Protein AF-A0A7S2N277-F1 (afdb_monomer_lite)

InterPro domains:
  IPR036259 MFS transporter superfamily [G3DSA:1.20.1250.20] (1-141)
  IPR036259 MFS transporter superfamily [SSF103473] (2-135)
  IPR044772 Nitrate transporter [PTHR23515] (1-152)

Sequence (168 aa):
FGWMNLFARGLGGFMSDKFNERMGMRGRLLIHTICLAAEGALVLVFANTPSLAGSIVVLVFFSVFVQAAEGTSYGIVPYVNPPCTGSIAGIVGAGGNTGAVAFGMGFRQLDYKDAFTVMGCSIIGSSVLSILIRIKGHSGLIWGQDDAAVGKGALSVPEPEEEEEEYN

Radius of gyration: 20.13 Å; chains: 1; bounding box: 42×34×81 Å

Foldseek 3Di:
DVVVLVVLLVVLLVCQVVQCVVVNVLSLLVSLLVLLLLLLVLLLVLLVDPDPVSNVVSVVVSSSSVSSNVSSVLVCQCQQDLVPSVVSVVVVVVVVVVVVVVLVVVPVVDDVSVSSNVVSVVSNVVSVVSQVDDRPQAAGNPDDDNPPDDDDDSDPDPDPPPPPPDDD

Organism: NCBI:txid374047

pLDDT: mean 74.83, std 18.29, range [36.69, 94.88]

Structure (mmCIF, N/CA/C/O backbone):
data_AF-A0A7S2N277-F1
#
_entry.id   AF-A0A7S2N277-F1
#
loop_
_atom_site.group_PDB
_atom_site.id
_atom_site.type_symbol
_atom_site.label_atom_id
_atom_site.label_alt_id
_atom_site.label_comp_id
_atom_site.label_asym_id
_atom_site.label_entity_id
_atom_site.label_seq_id
_atom_site.pdbx_PDB_ins_code
_atom_site.Cartn_x
_atom_site.Cartn_y
_atom_site.Cartn_z
_atom_site.occupancy
_atom_site.B_iso_or_equiv
_atom_site.auth_seq_id
_atom_site.auth_comp_id
_atom_site.auth_asym_id
_atom_site.auth_atom_id
_atom_site.pdbx_PDB_model_num
ATOM 1 N N . PHE A 1 1 ? 17.638 10.097 1.400 1.00 49.78 1 PHE A N 1
ATOM 2 C CA . PHE A 1 1 ? 16.551 9.099 1.506 1.00 49.78 1 PHE A CA 1
ATOM 3 C C . PHE A 1 1 ? 15.723 9.220 2.788 1.00 49.78 1 PHE A C 1
ATOM 5 O O . PHE A 1 1 ? 14.510 9.261 2.666 1.00 49.78 1 PHE A O 1
ATOM 12 N N . GLY A 1 2 ? 16.311 9.366 3.987 1.00 50.44 2 GLY A N 1
ATOM 13 C CA . GLY A 1 2 ? 15.539 9.484 5.243 1.00 50.44 2 GLY A CA 1
ATOM 14 C C . GLY A 1 2 ? 14.587 10.691 5.340 1.00 50.44 2 GLY A C 1
ATOM 15 O O . GLY A 1 2 ? 13.450 10.532 5.763 1.00 50.44 2 GLY A O 1
ATOM 16 N N . TRP A 1 3 ? 14.999 11.879 4.883 1.00 52.75 3 TRP A N 1
ATOM 17 C CA . TRP A 1 3 ? 14.147 13.082 4.927 1.00 52.75 3 TRP A CA 1
ATOM 18 C C . TRP A 1 3 ? 12.941 13.010 3.985 1.00 52.75 3 TRP A C 1
ATOM 20 O O . TRP A 1 3 ? 11.823 13.287 4.401 1.00 52.75 3 TRP A O 1
ATOM 30 N N . MET A 1 4 ? 13.144 12.573 2.739 1.00 52.38 4 MET A N 1
ATOM 31 C CA . MET A 1 4 ? 12.053 12.376 1.774 1.00 52.38 4 MET A CA 1
ATOM 32 C C . MET A 1 4 ? 11.041 11.348 2.297 1.00 52.38 4 MET A C 1
ATOM 34 O O . MET A 1 4 ? 9.842 11.544 2.140 1.00 52.38 4 MET A O 1
ATOM 38 N N . ASN A 1 5 ? 11.539 10.326 3.007 1.00 58.97 5 ASN A N 1
ATOM 39 C CA . ASN A 1 5 ? 10.722 9.308 3.654 1.00 58.97 5 ASN A CA 1
ATOM 40 C C . ASN A 1 5 ? 9.869 9.818 4.825 1.00 58.97 5 ASN A C 1
ATOM 42 O O . ASN A 1 5 ? 8.811 9.257 5.104 1.00 58.97 5 ASN A O 1
ATOM 46 N N . LEU A 1 6 ? 10.347 10.844 5.529 1.00 59.56 6 LEU A N 1
ATOM 47 C CA . LEU A 1 6 ? 9.645 11.466 6.648 1.00 59.56 6 LEU A CA 1
ATOM 48 C C . LEU A 1 6 ? 8.581 12.449 6.140 1.00 59.56 6 LEU A C 1
ATOM 50 O O . LEU A 1 6 ? 7.451 12.441 6.618 1.00 59.56 6 LEU A O 1
ATOM 54 N N . PHE A 1 7 ? 8.928 13.255 5.130 1.00 61.28 7 PHE A N 1
ATOM 55 C CA . PHE A 1 7 ? 8.015 14.230 4.536 1.00 61.28 7 PHE A CA 1
ATOM 56 C C . PHE A 1 7 ? 6.905 13.574 3.721 1.00 61.28 7 PHE A C 1
ATOM 58 O O . PHE A 1 7 ? 5.770 14.003 3.856 1.00 61.28 7 PHE A O 1
ATOM 65 N N . ALA A 1 8 ? 7.167 12.540 2.915 1.00 59.50 8 ALA A N 1
ATOM 66 C CA . ALA A 1 8 ? 6.098 11.891 2.152 1.00 59.50 8 ALA A CA 1
ATOM 67 C C . ALA A 1 8 ? 5.189 11.011 3.033 1.00 59.50 8 ALA A C 1
ATOM 69 O O . ALA A 1 8 ? 3.974 11.055 2.844 1.00 59.50 8 ALA A O 1
ATOM 70 N N . ARG A 1 9 ? 5.711 10.332 4.071 1.00 63.25 9 ARG A N 1
ATOM 71 C CA . ARG A 1 9 ? 4.860 9.710 5.112 1.00 63.25 9 ARG A CA 1
ATOM 72 C C . ARG A 1 9 ? 4.023 10.747 5.861 1.00 63.25 9 ARG A C 1
ATOM 74 O O . ARG A 1 9 ? 2.821 10.562 6.024 1.00 63.25 9 ARG A O 1
ATOM 81 N N . GLY A 1 10 ? 4.646 11.850 6.281 1.00 62.03 10 GLY A N 1
ATOM 82 C CA . GLY A 1 10 ? 3.975 12.946 6.982 1.00 62.03 10 GLY A CA 1
ATOM 83 C C . GLY A 1 10 ? 2.930 13.657 6.120 1.00 62.03 10 GLY A C 1
ATOM 84 O O . GLY A 1 10 ? 1.839 13.933 6.600 1.00 62.03 10 GLY A O 1
ATOM 85 N N . LEU A 1 11 ? 3.213 13.895 4.835 1.00 63.84 11 LEU A N 1
ATOM 86 C CA . LEU A 1 11 ? 2.275 14.479 3.873 1.00 63.84 11 LEU A CA 1
ATOM 87 C C . LEU A 1 11 ? 1.132 13.521 3.549 1.00 63.84 11 LEU A C 1
ATOM 89 O O . LEU A 1 11 ? -0.004 13.968 3.471 1.00 63.84 11 LEU A O 1
ATOM 93 N N . GLY A 1 12 ? 1.394 12.222 3.402 1.00 59.41 12 GLY A N 1
ATOM 94 C CA . GLY A 1 12 ? 0.346 11.222 3.205 1.00 59.41 12 GLY A CA 1
ATOM 95 C C . GLY A 1 12 ? -0.584 11.106 4.414 1.00 59.41 12 GLY A C 1
ATOM 96 O O . GLY A 1 12 ? -1.804 11.128 4.256 1.00 59.41 12 GLY A O 1
ATOM 97 N N . GLY A 1 13 ? -0.017 11.086 5.626 1.00 60.97 13 GLY A N 1
ATOM 98 C CA . GLY A 1 13 ? -0.775 11.165 6.877 1.00 60.97 13 GLY A CA 1
ATOM 99 C C . GLY A 1 13 ? -1.577 12.465 6.988 1.00 60.97 13 GLY A C 1
ATOM 100 O O . GLY A 1 13 ? -2.779 12.427 7.220 1.00 60.97 13 GLY A O 1
ATOM 101 N N . PHE A 1 14 ? -0.958 13.610 6.694 1.00 64.56 14 PHE A N 1
ATOM 102 C CA . PHE A 1 14 ? -1.613 14.920 6.707 1.00 64.56 14 PHE A CA 1
ATOM 103 C C . PHE A 1 14 ? -2.733 15.042 5.661 1.00 64.56 14 PHE A C 1
ATOM 105 O O . PHE A 1 14 ? -3.797 15.585 5.948 1.00 64.56 14 PHE A O 1
ATOM 112 N N . MET A 1 15 ? -2.532 14.523 4.445 1.00 61.56 15 MET A N 1
ATOM 113 C CA . MET A 1 15 ? -3.564 14.481 3.404 1.00 61.56 15 MET A CA 1
ATOM 114 C C . MET A 1 15 ? -4.735 13.590 3.824 1.00 61.56 15 MET A C 1
ATOM 116 O O . MET A 1 15 ? -5.889 13.973 3.630 1.00 61.56 15 MET A O 1
ATOM 120 N N . SER A 1 16 ? -4.448 12.444 4.445 1.00 55.66 16 SER A N 1
ATOM 121 C CA . SER A 1 16 ? -5.458 11.559 5.030 1.00 55.66 16 SER A CA 1
ATOM 122 C C . SER A 1 16 ? -6.228 12.239 6.162 1.00 55.66 16 SER A C 1
ATOM 124 O O . SER A 1 16 ? -7.452 12.148 6.210 1.00 55.66 16 SER A O 1
ATOM 126 N N . ASP A 1 17 ? -5.548 12.984 7.030 1.00 62.00 17 ASP A N 1
ATOM 127 C CA . ASP A 1 17 ? -6.165 13.712 8.141 1.00 62.00 17 ASP A CA 1
ATOM 128 C C . ASP A 1 17 ? -7.024 14.887 7.669 1.00 62.00 17 ASP A C 1
ATOM 130 O O . ASP A 1 17 ? -8.120 15.098 8.185 1.00 62.00 17 ASP A O 1
ATOM 134 N N . LYS A 1 18 ? -6.605 15.589 6.615 1.00 60.75 18 LYS A N 1
ATOM 135 C CA . LYS A 1 18 ? -7.391 16.669 6.006 1.00 60.75 18 LYS A CA 1
ATOM 136 C C . LYS A 1 18 ? -8.653 16.161 5.301 1.00 60.75 18 LYS A C 1
ATOM 138 O O . LYS A 1 18 ? -9.678 16.840 5.291 1.00 60.75 18 LYS A O 1
ATOM 143 N N . PHE A 1 19 ? -8.602 14.967 4.710 1.00 57.50 19 PHE A N 1
ATOM 144 C CA . PHE A 1 19 ? -9.792 14.307 4.161 1.00 57.50 19 PHE A CA 1
ATOM 145 C C . PHE A 1 19 ? -10.669 13.673 5.254 1.00 57.50 19 PHE A C 1
ATOM 147 O O . PHE A 1 19 ? -11.893 13.679 5.120 1.00 57.50 19 PHE A O 1
ATOM 154 N N . ASN A 1 20 ? -10.074 13.205 6.356 1.00 55.91 20 ASN A N 1
ATOM 155 C CA . ASN A 1 20 ? -10.788 12.766 7.560 1.00 55.91 20 ASN A CA 1
ATOM 156 C C . ASN A 1 20 ? -11.595 13.905 8.193 1.00 55.91 20 ASN A C 1
ATOM 158 O O . ASN A 1 20 ? -12.722 13.696 8.617 1.00 55.91 20 ASN A O 1
ATOM 162 N N . GLU A 1 21 ? -11.053 15.123 8.214 1.00 55.06 21 GLU A N 1
ATOM 163 C CA . GLU A 1 21 ? -11.749 16.306 8.734 1.00 55.06 21 GLU A CA 1
ATOM 164 C C . GLU A 1 21 ? -13.025 16.634 7.935 1.00 55.06 21 GLU A C 1
ATOM 166 O O . GLU A 1 21 ? -13.986 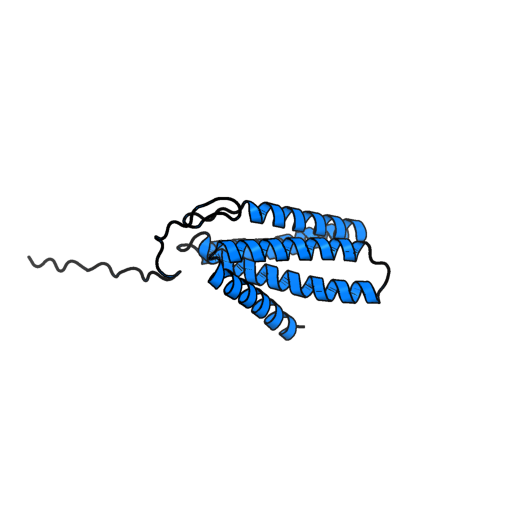17.164 8.487 1.00 55.06 21 GLU A O 1
ATOM 171 N N . ARG A 1 22 ? -13.073 16.273 6.642 1.00 57.06 22 ARG A N 1
ATOM 172 C CA . ARG A 1 22 ? -14.237 16.519 5.772 1.00 57.06 22 ARG A CA 1
ATOM 173 C C . ARG A 1 22 ? -15.233 15.363 5.685 1.00 57.06 22 ARG A C 1
ATOM 175 O O . ARG A 1 22 ? -16.399 15.621 5.408 1.00 57.06 22 ARG A O 1
ATOM 182 N N . MET A 1 23 ? -14.797 14.112 5.858 1.00 55.88 23 MET A N 1
ATOM 183 C CA . MET A 1 23 ? -15.632 12.912 5.645 1.00 55.88 23 MET A CA 1
ATOM 184 C C . MET A 1 23 ? -15.569 11.877 6.787 1.00 55.88 23 MET A C 1
ATOM 186 O O . MET A 1 23 ? -16.035 10.748 6.622 1.00 55.88 23 MET A O 1
ATOM 190 N N . GLY A 1 24 ? -14.982 12.222 7.936 1.00 64.31 24 GLY A N 1
ATOM 191 C CA . GLY A 1 24 ? -14.763 11.302 9.057 1.00 64.31 24 GLY A CA 1
ATOM 192 C C . GLY A 1 24 ? -13.867 10.114 8.683 1.00 64.31 24 GLY A C 1
ATOM 193 O O . GLY A 1 24 ? -13.147 10.148 7.681 1.00 64.31 24 GLY A O 1
ATOM 194 N N . MET A 1 25 ? -13.949 9.013 9.445 1.00 65.62 25 MET A N 1
ATOM 195 C CA . MET A 1 25 ? -13.143 7.805 9.186 1.00 65.62 25 MET A CA 1
ATOM 196 C C . MET A 1 25 ? -13.355 7.192 7.797 1.00 65.62 25 MET A C 1
ATOM 198 O O . MET A 1 25 ? -12.446 6.536 7.281 1.00 65.62 25 MET A O 1
ATOM 202 N N . ARG A 1 26 ? -14.503 7.440 7.148 1.00 67.31 26 ARG A N 1
ATOM 203 C CA . ARG A 1 26 ? -14.715 7.044 5.747 1.00 67.31 26 ARG A CA 1
ATOM 204 C C . ARG A 1 26 ? -13.684 7.691 4.825 1.00 67.31 26 ARG A C 1
ATOM 206 O O . ARG A 1 26 ? -13.171 7.027 3.930 1.00 67.31 26 ARG A O 1
ATOM 213 N N . GLY A 1 27 ? -13.339 8.957 5.071 1.00 67.38 27 GLY A N 1
ATOM 214 C CA . GLY A 1 27 ? -12.307 9.681 4.330 1.00 67.38 27 GLY A CA 1
ATOM 215 C C . GLY A 1 27 ? -10.929 9.026 4.452 1.00 67.38 27 GLY A C 1
ATOM 216 O O . GLY A 1 27 ? -10.232 8.892 3.450 1.00 67.38 27 GLY A O 1
ATOM 217 N N . ARG A 1 28 ? -10.565 8.533 5.644 1.00 73.75 28 ARG A N 1
ATOM 218 C CA . ARG A 1 28 ? -9.294 7.815 5.863 1.00 73.75 28 ARG A CA 1
ATOM 219 C C . ARG A 1 28 ? -9.234 6.498 5.101 1.00 73.75 28 ARG A C 1
ATOM 221 O O . ARG A 1 28 ? -8.246 6.238 4.421 1.00 73.75 28 ARG A O 1
ATOM 228 N N . LEU A 1 29 ? -10.300 5.698 5.170 1.00 77.88 29 LEU A N 1
ATOM 229 C CA . LEU A 1 29 ? -10.394 4.433 4.433 1.00 77.88 29 LEU A CA 1
ATOM 230 C C . LEU A 1 29 ? -10.404 4.651 2.913 1.00 77.88 29 LEU A C 1
ATOM 232 O O . LEU A 1 29 ? -9.784 3.881 2.178 1.00 77.88 29 LEU A O 1
ATOM 236 N N . LEU A 1 30 ? -11.052 5.719 2.438 1.00 79.19 30 LEU A N 1
ATOM 237 C CA . LEU A 1 30 ? -11.083 6.087 1.023 1.00 79.19 30 LEU A CA 1
ATOM 238 C C . LEU A 1 30 ? -9.690 6.473 0.511 1.00 79.19 30 LEU A C 1
ATOM 240 O O . LEU A 1 30 ? -9.249 5.937 -0.502 1.00 79.19 30 LEU A O 1
ATOM 244 N N . ILE A 1 31 ? -8.976 7.353 1.219 1.00 81.56 31 ILE A N 1
ATOM 245 C CA . ILE A 1 31 ? -7.612 7.748 0.839 1.00 81.56 31 ILE A CA 1
ATOM 246 C C . ILE A 1 31 ? -6.665 6.549 0.896 1.00 81.56 31 ILE A C 1
ATOM 248 O O . ILE A 1 31 ? -5.909 6.342 -0.048 1.00 81.56 31 ILE A O 1
ATOM 252 N N . HIS A 1 32 ? -6.755 5.716 1.934 1.00 87.25 32 HIS A N 1
ATOM 253 C CA . HIS A 1 32 ? -5.969 4.488 2.038 1.00 87.25 32 HIS A CA 1
ATOM 254 C C . HIS A 1 32 ? -6.196 3.550 0.839 1.00 87.25 32 HIS A C 1
ATOM 256 O O . HIS A 1 32 ? -5.242 3.094 0.207 1.00 87.25 32 HIS A O 1
ATOM 262 N N . THR A 1 33 ? -7.460 3.328 0.470 1.00 86.25 33 THR A N 1
ATOM 263 C CA . THR A 1 33 ? -7.837 2.515 -0.696 1.00 86.25 33 THR A CA 1
ATOM 264 C C . THR A 1 33 ? -7.291 3.104 -1.996 1.00 86.25 33 THR A C 1
ATOM 266 O O . THR A 1 33 ? -6.729 2.374 -2.811 1.00 86.25 33 THR A O 1
ATOM 269 N N . ILE A 1 34 ? -7.430 4.418 -2.200 1.00 86.75 34 ILE A N 1
ATOM 270 C CA . ILE A 1 34 ? -6.931 5.102 -3.401 1.00 86.75 34 ILE A CA 1
ATOM 271 C C . ILE A 1 34 ? -5.407 5.007 -3.480 1.00 86.75 34 ILE A C 1
ATOM 273 O O . ILE A 1 34 ? -4.882 4.732 -4.555 1.00 86.75 34 ILE A O 1
ATOM 277 N N . CYS A 1 35 ? -4.697 5.191 -2.363 1.00 88.31 35 CYS A N 1
ATOM 278 C CA . CYS A 1 35 ? -3.243 5.053 -2.310 1.00 88.31 35 CYS A CA 1
ATOM 279 C C . CYS A 1 35 ? -2.796 3.637 -2.695 1.00 88.31 35 CYS A C 1
ATOM 281 O O . CYS A 1 35 ? -1.947 3.507 -3.573 1.00 88.31 35 CYS A O 1
ATOM 283 N N . LEU A 1 36 ? -3.414 2.594 -2.124 1.00 90.69 36 LEU A N 1
ATOM 284 C CA . LEU A 1 36 ? -3.127 1.198 -2.482 1.00 90.69 36 LEU A CA 1
ATOM 285 C C . LEU A 1 36 ? -3.456 0.897 -3.954 1.00 90.69 36 LEU A C 1
ATOM 287 O O . LEU A 1 36 ? -2.684 0.257 -4.661 1.00 90.69 36 LEU A O 1
ATOM 291 N N . ALA A 1 37 ? -4.597 1.369 -4.459 1.00 91.44 37 ALA A N 1
ATOM 292 C CA . ALA A 1 37 ? -4.959 1.161 -5.859 1.00 91.44 37 ALA A CA 1
ATOM 293 C C . ALA A 1 37 ? -3.971 1.858 -6.813 1.00 91.44 37 ALA A C 1
ATOM 295 O O . ALA A 1 37 ? -3.550 1.269 -7.811 1.00 91.44 37 ALA A O 1
ATOM 296 N N . ALA A 1 38 ? -3.571 3.092 -6.491 1.00 90.88 38 ALA A N 1
ATOM 297 C CA . ALA A 1 38 ? -2.618 3.865 -7.275 1.00 90.88 38 ALA A CA 1
ATOM 298 C C . ALA A 1 38 ? -1.214 3.244 -7.254 1.00 90.88 38 ALA A C 1
ATOM 300 O O . ALA A 1 38 ? -0.597 3.115 -8.311 1.00 90.88 38 ALA A O 1
ATOM 301 N N . GLU A 1 39 ? -0.709 2.818 -6.092 1.00 92.81 39 GLU A N 1
ATOM 302 C CA . GLU A 1 39 ? 0.616 2.193 -6.005 1.00 92.81 39 GLU A CA 1
ATOM 303 C C . GLU A 1 39 ? 0.653 0.848 -6.752 1.00 92.81 39 GLU A C 1
ATOM 305 O O . GLU A 1 39 ? 1.609 0.580 -7.482 1.00 92.81 39 GLU A O 1
ATOM 310 N N . GLY A 1 40 ? -0.412 0.040 -6.646 1.00 90.94 40 GLY A N 1
ATOM 311 C CA . GLY A 1 40 ? -0.528 -1.233 -7.352 1.00 90.94 40 GLY A CA 1
ATOM 312 C C . GLY A 1 40 ? -0.532 -1.039 -8.868 1.00 90.94 40 GLY A C 1
ATOM 313 O O . GLY A 1 40 ? 0.195 -1.727 -9.585 1.00 90.94 40 GLY A O 1
ATOM 314 N N . ALA A 1 41 ? -1.272 -0.041 -9.362 1.00 92.56 41 ALA A N 1
ATOM 315 C CA . ALA A 1 41 ? -1.255 0.332 -10.774 1.00 92.56 41 ALA A CA 1
ATOM 316 C C . ALA A 1 41 ? 0.135 0.815 -11.230 1.00 92.56 41 ALA A C 1
ATOM 318 O O . ALA A 1 41 ? 0.611 0.403 -12.287 1.00 92.56 41 ALA A O 1
ATOM 319 N N . LEU A 1 42 ? 0.816 1.641 -10.429 1.00 91.88 42 LEU A N 1
ATOM 320 C CA . LEU A 1 42 ? 2.157 2.145 -10.746 1.00 91.88 42 LEU A CA 1
ATOM 321 C C . LEU A 1 42 ? 3.201 1.026 -10.823 1.00 91.88 42 LEU A C 1
ATOM 323 O O . LEU A 1 42 ? 4.041 1.055 -11.720 1.00 91.88 42 LEU A O 1
ATOM 327 N N . VAL A 1 43 ? 3.132 0.013 -9.954 1.00 92.81 43 VAL A N 1
ATOM 328 C CA . VAL A 1 43 ? 4.015 -1.164 -10.031 1.00 92.81 43 VAL A CA 1
ATOM 329 C C . VAL A 1 43 ? 3.773 -1.980 -11.304 1.00 92.81 43 VAL A C 1
ATOM 331 O O . VAL A 1 43 ? 4.732 -2.431 -11.932 1.00 92.81 43 VAL A O 1
ATOM 334 N N . LEU A 1 44 ? 2.520 -2.125 -11.744 1.00 92.25 44 LEU A N 1
ATOM 335 C CA . LEU A 1 44 ? 2.209 -2.814 -13.002 1.00 92.25 44 LEU A CA 1
ATOM 336 C C . LEU A 1 44 ? 2.702 -2.029 -14.227 1.00 92.25 44 LEU A C 1
ATOM 338 O O . LEU A 1 44 ? 3.209 -2.621 -15.184 1.00 92.25 44 LEU A O 1
ATOM 342 N N . VAL A 1 45 ? 2.601 -0.698 -14.190 1.00 90.88 45 VAL A N 1
ATOM 343 C CA . VAL A 1 45 ? 3.172 0.183 -15.221 1.00 90.88 45 VAL A CA 1
ATOM 344 C C . VAL A 1 45 ? 4.698 0.076 -15.230 1.00 90.88 45 VAL A C 1
ATOM 346 O O . VAL A 1 45 ? 5.299 -0.058 -16.297 1.00 90.88 45 VAL A O 1
ATOM 349 N N . PHE A 1 46 ? 5.331 0.062 -14.056 1.00 90.12 46 PHE A N 1
ATOM 350 C CA . PHE A 1 46 ? 6.774 -0.119 -13.914 1.00 90.12 46 PHE A CA 1
ATOM 351 C C . PHE A 1 46 ? 7.244 -1.444 -14.526 1.00 90.12 46 PHE A C 1
ATOM 353 O O . PHE A 1 46 ? 8.185 -1.445 -15.318 1.00 90.12 46 PHE A O 1
ATOM 360 N N . ALA A 1 47 ? 6.543 -2.548 -14.250 1.00 88.69 47 ALA A N 1
ATOM 361 C CA . ALA A 1 47 ? 6.865 -3.873 -14.787 1.00 88.69 47 ALA A CA 1
ATOM 362 C C . ALA A 1 47 ? 6.854 -3.938 -16.328 1.00 88.69 47 ALA A C 1
ATOM 364 O O . ALA A 1 47 ? 7.485 -4.816 -16.916 1.00 88.69 47 ALA A O 1
ATOM 365 N N . ASN A 1 48 ? 6.142 -3.017 -16.988 1.00 86.56 48 ASN A N 1
ATOM 366 C CA . ASN A 1 48 ? 6.021 -2.947 -18.445 1.00 86.56 48 ASN A CA 1
ATOM 367 C C . ASN A 1 48 ? 6.776 -1.763 -19.070 1.00 86.56 48 ASN A C 1
ATOM 369 O O . ASN A 1 48 ? 6.680 -1.561 -20.279 1.00 86.56 48 ASN A O 1
ATOM 373 N N . THR A 1 49 ? 7.528 -0.982 -18.288 1.00 88.31 49 THR A N 1
ATOM 374 C CA . THR A 1 49 ? 8.269 0.181 -18.794 1.00 88.31 49 THR A CA 1
ATOM 375 C C . THR A 1 49 ? 9.688 -0.225 -19.222 1.00 88.31 49 THR A C 1
ATOM 377 O O . THR A 1 49 ? 10.494 -0.587 -18.367 1.00 88.31 49 THR A O 1
ATOM 380 N N . PRO A 1 50 ? 10.044 -0.136 -20.521 1.00 81.75 50 PRO A N 1
ATOM 381 C CA . PRO A 1 50 ? 11.372 -0.522 -21.010 1.00 81.75 50 PRO A CA 1
ATOM 382 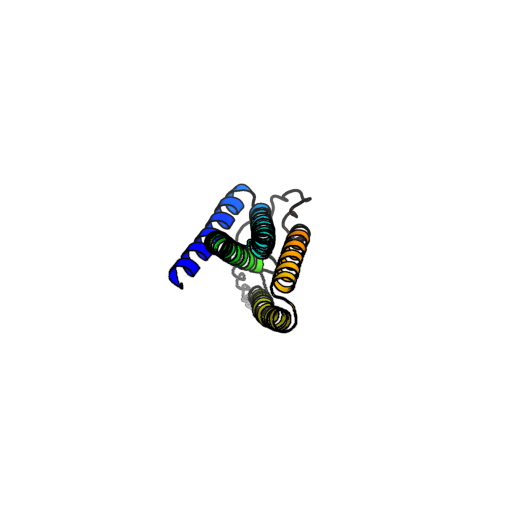C C . PRO A 1 50 ? 12.417 0.604 -20.916 1.00 81.75 50 PRO A C 1
ATOM 384 O O . PRO A 1 50 ? 13.612 0.356 -21.057 1.00 81.75 50 PRO A O 1
ATOM 387 N N . SER A 1 51 ? 11.987 1.856 -20.717 1.00 89.75 51 SER A N 1
ATOM 388 C CA . SER A 1 51 ? 12.871 3.027 -20.667 1.00 89.75 51 SER A CA 1
ATOM 389 C C . SER A 1 51 ? 13.360 3.294 -19.247 1.00 89.75 51 SER A C 1
ATOM 391 O O . SER A 1 51 ? 12.547 3.544 -18.361 1.00 89.75 51 SER A O 1
ATOM 393 N N . LEU A 1 52 ? 14.682 3.354 -19.051 1.00 86.81 52 LEU A N 1
ATOM 394 C CA . LEU A 1 52 ? 15.303 3.643 -17.751 1.00 86.81 52 LEU A CA 1
ATOM 395 C C . LEU A 1 52 ? 14.796 4.955 -17.133 1.00 86.81 52 LEU A C 1
ATOM 397 O O . LEU A 1 52 ? 14.461 4.996 -15.951 1.00 86.81 52 LEU A O 1
ATOM 401 N N . ALA A 1 53 ? 14.702 6.020 -17.935 1.00 88.69 53 ALA A N 1
ATOM 402 C CA . ALA A 1 53 ? 14.199 7.311 -17.468 1.00 88.69 53 ALA A CA 1
ATOM 403 C C . ALA A 1 53 ? 12.723 7.224 -17.045 1.00 88.69 53 ALA A C 1
ATOM 405 O O . ALA A 1 53 ? 12.344 7.780 -16.015 1.00 88.69 53 ALA A O 1
ATOM 406 N N . GLY A 1 54 ? 11.907 6.474 -17.796 1.00 87.94 54 GLY A N 1
ATOM 407 C CA . GLY A 1 54 ? 10.509 6.216 -17.443 1.00 87.94 54 GLY A CA 1
ATOM 408 C C . GLY A 1 54 ? 10.386 5.440 -16.132 1.00 87.94 54 GLY A C 1
ATOM 409 O O . GLY A 1 54 ? 9.635 5.840 -15.246 1.00 87.94 54 GLY A O 1
ATOM 410 N N . SER A 1 55 ? 11.190 4.390 -15.964 1.00 89.00 55 SER A N 1
ATOM 411 C CA . SER A 1 55 ? 11.217 3.559 -14.760 1.00 89.00 55 SER A CA 1
ATOM 412 C C . SER A 1 55 ? 11.580 4.357 -13.507 1.00 89.00 55 SER A C 1
ATOM 414 O O . SER A 1 55 ? 10.942 4.184 -12.471 1.00 89.00 55 SER A O 1
ATOM 416 N N . ILE A 1 56 ? 12.547 5.278 -13.594 1.00 88.81 56 ILE A N 1
ATOM 417 C CA . ILE A 1 56 ? 12.912 6.162 -12.474 1.00 88.81 56 ILE A CA 1
ATOM 418 C C . ILE A 1 56 ? 11.725 7.039 -12.069 1.00 88.81 56 ILE A C 1
ATOM 420 O O . ILE A 1 56 ? 11.397 7.116 -10.887 1.00 88.81 56 ILE A O 1
ATOM 424 N N . VAL A 1 57 ? 11.058 7.675 -13.036 1.00 88.56 57 VAL A N 1
ATOM 425 C CA . VAL A 1 57 ? 9.904 8.543 -12.760 1.00 88.56 57 VAL A CA 1
ATOM 426 C C . VAL A 1 57 ? 8.775 7.751 -12.098 1.00 88.56 57 VAL A C 1
ATOM 428 O O . VAL A 1 57 ? 8.254 8.178 -11.068 1.00 88.56 57 VAL A O 1
ATOM 431 N N . VAL A 1 58 ? 8.440 6.570 -12.627 1.00 89.88 58 VAL A N 1
ATOM 432 C CA . VAL A 1 58 ? 7.394 5.709 -12.055 1.00 89.88 58 VAL A CA 1
ATOM 433 C C . VAL A 1 58 ? 7.754 5.265 -10.634 1.00 89.88 58 VAL A C 1
ATOM 435 O O . VAL A 1 58 ? 6.897 5.327 -9.755 1.00 89.88 58 VAL A O 1
ATOM 438 N N . LEU A 1 59 ? 9.013 4.895 -10.369 1.00 89.25 59 LEU A N 1
ATOM 439 C CA . LEU A 1 59 ? 9.467 4.511 -9.026 1.00 89.25 59 LEU A CA 1
ATOM 440 C C . LEU A 1 59 ? 9.410 5.663 -8.016 1.00 89.25 59 LEU A C 1
ATOM 442 O O . LEU A 1 59 ? 9.130 5.424 -6.841 1.00 89.25 59 LEU A O 1
ATOM 446 N N . VAL A 1 60 ? 9.649 6.905 -8.447 1.00 86.25 60 VAL A N 1
ATOM 447 C CA . VAL A 1 60 ? 9.499 8.082 -7.577 1.00 86.25 60 VAL A CA 1
ATOM 448 C C . VAL A 1 60 ? 8.041 8.243 -7.155 1.00 86.25 60 VAL A C 1
ATOM 450 O O . VAL A 1 60 ? 7.773 8.366 -5.960 1.00 86.25 60 VAL A O 1
ATOM 453 N N . PHE A 1 61 ? 7.098 8.180 -8.099 1.00 86.25 61 PHE A N 1
ATOM 454 C CA . PHE A 1 61 ? 5.671 8.245 -7.771 1.00 86.25 61 PHE A CA 1
ATOM 455 C C . PHE A 1 61 ? 5.236 7.066 -6.902 1.00 86.25 61 PHE A C 1
ATOM 457 O O . PHE A 1 61 ? 4.608 7.277 -5.868 1.00 86.25 61 PHE A O 1
ATOM 464 N N . PHE A 1 62 ? 5.630 5.845 -7.264 1.00 88.44 62 PHE A N 1
ATOM 465 C CA . PHE A 1 62 ? 5.370 4.644 -6.475 1.00 88.44 62 PHE A CA 1
ATOM 466 C C . PHE A 1 62 ? 5.843 4.809 -5.024 1.00 88.44 62 PHE A C 1
ATOM 468 O O . PHE A 1 62 ? 5.069 4.591 -4.099 1.00 88.44 62 PHE A O 1
ATOM 475 N N . SER A 1 63 ? 7.071 5.291 -4.813 1.00 86.19 63 SER A N 1
ATOM 476 C CA . SER A 1 63 ? 7.624 5.522 -3.473 1.00 86.19 63 SER A CA 1
ATOM 477 C C . SER A 1 63 ? 6.810 6.529 -2.654 1.00 86.19 63 SER A C 1
ATOM 479 O O . SER A 1 63 ? 6.627 6.334 -1.453 1.00 86.19 63 SER A O 1
ATOM 481 N N . VAL A 1 64 ? 6.289 7.588 -3.282 1.00 84.00 64 VAL A N 1
ATOM 482 C CA . VAL A 1 64 ? 5.415 8.558 -2.602 1.00 84.00 64 VAL A CA 1
ATOM 483 C C . VAL A 1 64 ? 4.103 7.900 -2.163 1.00 84.00 64 VAL A C 1
ATOM 485 O O . VAL A 1 64 ? 3.686 8.093 -1.021 1.00 84.00 64 VAL A O 1
ATOM 488 N N . PHE A 1 65 ? 3.476 7.093 -3.025 1.00 86.50 65 PHE A N 1
ATOM 489 C CA . PHE A 1 65 ? 2.225 6.407 -2.686 1.00 86.50 65 PHE A CA 1
ATOM 490 C C . PHE A 1 65 ? 2.402 5.333 -1.609 1.00 86.50 65 PHE A C 1
ATOM 492 O O . PHE A 1 65 ? 1.600 5.318 -0.681 1.00 86.50 65 PHE A O 1
ATOM 499 N N . VAL A 1 66 ? 3.482 4.544 -1.647 1.00 87.94 66 VAL A N 1
ATOM 500 C CA . VAL A 1 66 ? 3.804 3.543 -0.606 1.00 87.94 66 VAL A CA 1
ATOM 501 C C . VAL A 1 66 ? 3.908 4.186 0.771 1.00 87.94 66 VAL A C 1
ATOM 503 O O . VAL A 1 66 ? 3.366 3.697 1.760 1.00 87.94 66 VAL A O 1
ATOM 506 N N . GLN A 1 67 ? 4.570 5.336 0.849 1.00 86.38 67 GLN A N 1
ATOM 507 C CA . GLN A 1 67 ? 4.709 6.059 2.107 1.00 86.38 67 GLN A CA 1
ATOM 508 C C . GLN A 1 67 ? 3.392 6.663 2.592 1.00 86.38 67 GLN A C 1
ATOM 510 O O . GLN A 1 67 ? 3.129 6.688 3.795 1.00 86.38 67 GLN A O 1
ATOM 515 N N . ALA A 1 68 ? 2.552 7.135 1.671 1.00 83.81 68 ALA A N 1
ATOM 516 C CA . ALA A 1 68 ? 1.217 7.608 2.007 1.00 83.81 68 ALA A CA 1
ATOM 517 C C . ALA A 1 68 ? 0.296 6.461 2.464 1.00 83.81 68 ALA A C 1
ATOM 519 O O . ALA A 1 68 ? -0.452 6.618 3.433 1.00 83.81 68 ALA A O 1
ATOM 520 N N . ALA A 1 69 ? 0.385 5.289 1.831 1.00 86.75 69 ALA A N 1
ATOM 521 C CA . ALA A 1 69 ? -0.328 4.078 2.227 1.00 86.75 69 ALA A CA 1
ATOM 522 C C . ALA A 1 69 ? 0.101 3.601 3.626 1.00 86.75 69 ALA A C 1
ATOM 524 O O . ALA A 1 69 ? -0.743 3.247 4.450 1.00 86.75 69 ALA A O 1
ATOM 525 N N . GLU A 1 70 ? 1.391 3.670 3.954 1.00 86.62 70 GLU A N 1
ATOM 526 C CA . GLU A 1 70 ? 1.886 3.351 5.297 1.00 86.62 70 GLU A CA 1
ATOM 527 C C . GLU A 1 70 ? 1.388 4.354 6.349 1.00 86.62 70 GLU A C 1
ATOM 529 O O . GLU A 1 70 ? 0.879 3.953 7.397 1.00 86.62 70 GLU A O 1
ATOM 534 N N . GLY A 1 71 ? 1.469 5.658 6.056 1.00 82.81 71 GLY A N 1
ATOM 535 C CA . GLY A 1 71 ? 0.975 6.708 6.952 1.00 82.81 71 GLY A CA 1
ATOM 536 C C . GLY A 1 71 ? -0.524 6.571 7.238 1.00 82.81 71 GLY A C 1
ATOM 537 O O . GLY A 1 71 ? -0.954 6.659 8.388 1.00 82.81 71 GLY A O 1
ATOM 538 N N . THR A 1 72 ? -1.321 6.277 6.207 1.00 83.69 72 THR A N 1
ATOM 539 C CA . THR A 1 72 ? -2.762 6.017 6.362 1.00 83.69 72 THR A CA 1
ATOM 540 C C . THR A 1 72 ? -3.046 4.733 7.146 1.00 83.69 72 THR A C 1
ATOM 542 O O . THR A 1 72 ? -3.938 4.738 7.992 1.00 83.69 72 THR A O 1
ATOM 545 N N . SER A 1 73 ? -2.261 3.666 6.952 1.00 87.00 73 SER A N 1
ATOM 546 C CA . SER A 1 73 ? -2.411 2.395 7.682 1.00 87.00 73 SER A CA 1
ATOM 547 C C . SER A 1 73 ? -2.266 2.590 9.191 1.00 87.00 73 SER A C 1
ATOM 549 O O . SER A 1 73 ? -3.163 2.223 9.953 1.00 87.00 73 SER A O 1
ATOM 551 N N . TYR A 1 74 ? -1.188 3.244 9.636 1.00 85.25 74 TYR A N 1
ATOM 552 C CA . TYR A 1 74 ? -0.985 3.543 11.059 1.00 85.25 74 TYR A CA 1
ATOM 553 C C . TYR A 1 74 ? -1.974 4.584 11.602 1.00 85.25 74 TYR A C 1
ATOM 555 O O . TYR A 1 74 ? -2.253 4.589 12.799 1.00 85.25 74 TYR A O 1
ATOM 563 N N . GLY A 1 75 ? -2.566 5.412 10.737 1.00 80.81 75 GLY A N 1
ATOM 564 C CA . GLY A 1 75 ? -3.685 6.287 11.089 1.00 80.81 75 GLY A CA 1
ATOM 565 C C . GLY A 1 75 ? -5.011 5.549 11.327 1.00 80.81 75 GLY A C 1
ATOM 566 O O . GLY A 1 75 ? -5.864 6.066 12.048 1.00 80.81 75 GLY A O 1
ATOM 567 N N . ILE A 1 76 ? -5.196 4.354 10.752 1.00 81.56 76 ILE A N 1
ATOM 568 C CA . ILE A 1 76 ? -6.403 3.518 10.906 1.00 81.56 76 ILE A CA 1
ATOM 569 C C . ILE A 1 76 ? -6.272 2.552 12.092 1.00 81.56 76 ILE A C 1
ATOM 571 O O . ILE A 1 76 ? -7.236 2.360 12.830 1.00 81.56 76 ILE A O 1
ATOM 575 N N . VAL A 1 77 ? -5.082 1.985 12.315 1.00 86.62 77 VAL A N 1
ATOM 576 C CA . VAL A 1 77 ? -4.775 1.016 13.388 1.00 86.62 77 VAL A CA 1
ATOM 577 C C . VAL A 1 77 ? -5.402 1.329 14.762 1.00 86.62 77 VAL A C 1
ATOM 579 O O . VAL A 1 77 ? -6.060 0.436 15.304 1.00 86.62 77 VAL A O 1
ATOM 582 N N . PRO A 1 78 ? -5.274 2.544 15.338 1.00 82.56 78 PRO A N 1
ATOM 583 C CA . PRO A 1 78 ? -5.818 2.838 16.671 1.00 82.56 78 PRO A CA 1
ATOM 584 C C . PRO A 1 78 ? -7.349 2.823 16.741 1.00 82.56 78 PRO A C 1
ATOM 586 O O . PRO A 1 78 ? -7.918 2.693 17.820 1.00 82.56 78 PRO A O 1
ATOM 589 N N . TYR A 1 79 ? -8.032 2.921 15.602 1.00 79.12 79 TYR A N 1
ATOM 590 C CA . TYR A 1 79 ? -9.493 2.920 15.541 1.00 79.12 79 TYR A CA 1
ATOM 591 C C . TYR A 1 79 ? -10.079 1.512 15.422 1.00 79.12 79 TYR A C 1
ATOM 593 O O . TYR A 1 79 ? -11.273 1.331 15.639 1.00 79.12 79 TYR A O 1
ATOM 601 N N . VAL A 1 80 ? -9.262 0.507 15.089 1.00 80.44 80 VAL A N 1
ATOM 602 C CA . VAL A 1 80 ? -9.724 -0.880 14.936 1.00 80.44 80 VAL A CA 1
ATOM 603 C C . VAL A 1 80 ? -10.111 -1.486 16.288 1.00 80.44 80 VAL A C 1
ATOM 605 O O . VAL A 1 80 ? -11.144 -2.145 16.392 1.00 80.44 80 VAL A O 1
ATOM 608 N N . ASN A 1 81 ? -9.299 -1.260 17.325 1.00 80.88 81 ASN A N 1
ATOM 609 C CA . ASN A 1 81 ? -9.608 -1.639 18.705 1.00 80.88 81 ASN A CA 1
ATOM 610 C C . ASN A 1 81 ? -8.935 -0.653 19.678 1.00 80.88 81 ASN A C 1
ATOM 612 O O . ASN A 1 81 ? -7.786 -0.884 20.071 1.00 80.88 81 ASN A O 1
ATOM 616 N N . PRO A 1 82 ? -9.632 0.430 20.074 1.00 79.81 82 PRO A N 1
ATOM 617 C CA . PRO A 1 82 ? -9.084 1.464 20.951 1.00 79.81 82 PRO A CA 1
ATOM 618 C C . PRO A 1 82 ? -8.394 0.933 22.225 1.00 79.81 82 PRO A C 1
ATOM 620 O O . PRO A 1 82 ? -7.242 1.315 22.454 1.00 79.81 82 PRO A O 1
ATOM 623 N N . PRO A 1 83 ? -8.985 0.001 23.009 1.00 84.88 83 PRO A N 1
ATOM 624 C CA . PRO A 1 83 ? -8.360 -0.504 24.238 1.00 84.88 83 PRO A CA 1
ATOM 625 C C . PRO A 1 83 ? -7.112 -1.373 24.014 1.00 84.88 83 PRO A C 1
ATOM 627 O O . PRO A 1 83 ? -6.346 -1.586 24.948 1.00 84.88 83 PRO A O 1
ATOM 630 N N . CYS A 1 84 ? -6.866 -1.877 22.799 1.00 87.75 84 CYS A N 1
ATOM 631 C CA . CYS A 1 84 ? -5.720 -2.750 22.499 1.00 87.75 84 CYS A CA 1
ATOM 632 C C . CYS A 1 84 ? -4.892 -2.253 21.305 1.00 87.75 84 CYS A C 1
ATOM 634 O O . CYS A 1 84 ? -4.338 -3.049 20.541 1.00 87.75 84 CYS A O 1
ATOM 636 N N . THR A 1 85 ? -4.785 -0.931 21.149 1.00 86.75 85 THR A N 1
ATOM 637 C CA . THR A 1 85 ? -4.080 -0.283 20.030 1.00 86.75 85 THR A CA 1
ATOM 638 C C . THR A 1 85 ? -2.644 -0.796 19.850 1.00 86.75 85 THR A C 1
ATOM 640 O O . THR A 1 85 ? -2.219 -1.051 18.723 1.00 86.75 85 THR A O 1
ATOM 643 N N . GLY A 1 86 ? -1.901 -1.008 20.946 1.00 89.38 86 GLY A N 1
ATOM 644 C CA . GLY A 1 86 ? -0.514 -1.490 20.895 1.00 89.38 86 GLY A CA 1
ATOM 645 C C . GLY A 1 86 ? -0.377 -2.894 20.296 1.00 89.38 86 GLY A C 1
ATOM 646 O O . GLY A 1 86 ? 0.503 -3.128 19.469 1.00 89.38 86 GLY A O 1
ATOM 647 N N . SER A 1 87 ? -1.280 -3.815 20.643 1.00 92.31 87 SER A N 1
ATOM 648 C CA . SER A 1 87 ? -1.282 -5.177 20.094 1.00 92.31 87 SER A CA 1
ATOM 649 C C . SER A 1 87 ? -1.604 -5.185 18.599 1.00 92.31 87 SER A C 1
ATOM 651 O O . SER A 1 87 ? -0.950 -5.896 17.840 1.00 92.31 87 SER A O 1
ATOM 653 N N . ILE A 1 88 ? -2.557 -4.360 18.150 1.00 89.94 88 ILE A N 1
ATOM 654 C CA . ILE A 1 88 ? -2.891 -4.245 16.721 1.00 89.94 88 ILE A CA 1
ATOM 655 C C . ILE A 1 88 ? -1.733 -3.627 15.940 1.00 89.94 88 ILE A C 1
ATOM 657 O O . ILE A 1 88 ? -1.354 -4.160 14.898 1.00 89.94 88 ILE A O 1
ATOM 661 N N . ALA A 1 89 ? -1.130 -2.552 16.453 1.00 88.50 89 ALA A N 1
ATOM 662 C CA . ALA A 1 89 ? 0.054 -1.952 15.844 1.00 88.50 89 ALA A CA 1
ATOM 663 C C . ALA A 1 89 ? 1.207 -2.963 15.732 1.00 88.50 89 ALA A C 1
ATOM 665 O O . ALA A 1 89 ? 1.870 -3.024 14.698 1.00 88.50 89 ALA A O 1
ATOM 666 N N . GLY A 1 90 ? 1.396 -3.807 16.754 1.00 92.00 90 GLY A N 1
ATOM 667 C CA . GLY A 1 90 ? 2.367 -4.900 16.738 1.00 92.00 90 GLY A CA 1
ATOM 668 C C . GLY A 1 90 ? 2.098 -5.933 15.639 1.00 92.00 90 GLY A C 1
ATOM 669 O O . GLY A 1 90 ? 3.020 -6.300 14.912 1.00 92.00 90 GLY A O 1
ATOM 670 N N . ILE A 1 91 ? 0.841 -6.359 15.464 1.00 92.62 91 ILE A N 1
ATOM 671 C CA . ILE A 1 91 ? 0.445 -7.300 14.400 1.00 92.62 91 ILE A CA 1
ATOM 672 C C . ILE A 1 91 ? 0.681 -6.688 13.012 1.00 92.62 91 ILE A C 1
ATOM 674 O O . ILE A 1 91 ? 1.258 -7.343 12.144 1.00 92.62 91 ILE A O 1
ATOM 678 N N . VAL A 1 92 ? 0.286 -5.429 12.801 1.00 91.12 92 VAL A N 1
ATOM 679 C CA . VAL A 1 92 ? 0.484 -4.730 11.519 1.00 91.12 92 VAL A CA 1
ATOM 680 C C . VAL A 1 92 ? 1.973 -4.567 11.200 1.00 91.12 92 VAL A C 1
ATOM 682 O O . VAL A 1 92 ? 2.398 -4.865 10.082 1.00 91.12 92 VAL A O 1
ATOM 685 N N . GLY A 1 93 ? 2.788 -4.187 12.186 1.00 90.12 93 GLY A N 1
ATOM 686 C CA . GLY A 1 93 ? 4.241 -4.092 12.028 1.00 90.12 93 GLY A CA 1
ATOM 687 C C . GLY A 1 93 ? 4.898 -5.438 11.698 1.00 90.12 93 GLY A C 1
ATOM 688 O O . GLY A 1 93 ? 5.730 -5.522 10.791 1.00 90.12 93 GLY A O 1
ATOM 689 N N . ALA A 1 94 ? 4.488 -6.517 12.375 1.00 93.75 94 ALA A N 1
ATOM 690 C CA . ALA A 1 94 ? 4.959 -7.872 12.078 1.00 93.75 94 ALA A CA 1
ATOM 691 C C . ALA A 1 94 ? 4.559 -8.330 10.663 1.00 93.75 94 ALA A C 1
ATOM 693 O O . ALA A 1 94 ? 5.355 -8.977 9.973 1.00 93.75 94 ALA A O 1
ATOM 694 N N . GLY A 1 95 ? 3.362 -7.951 10.203 1.00 92.12 95 GLY A N 1
ATOM 695 C CA . GLY A 1 95 ? 2.889 -8.200 8.843 1.00 92.12 95 GLY A CA 1
ATOM 696 C C . GLY A 1 95 ? 3.784 -7.566 7.777 1.00 92.12 95 GLY A C 1
ATOM 697 O O . GLY A 1 95 ? 4.147 -8.241 6.815 1.00 92.12 95 GLY A O 1
ATOM 698 N N . GLY A 1 96 ? 4.225 -6.319 7.977 1.00 90.44 96 GLY A N 1
ATOM 699 C CA . GLY A 1 96 ? 5.133 -5.628 7.051 1.00 90.44 96 GLY A CA 1
ATOM 700 C C . GLY A 1 96 ? 6.477 -6.348 6.870 1.00 90.44 96 GLY A C 1
ATOM 701 O O . GLY A 1 96 ? 6.906 -6.594 5.742 1.00 90.44 96 GLY A O 1
ATOM 702 N N . ASN A 1 97 ? 7.106 -6.770 7.972 1.00 93.44 97 ASN A N 1
ATOM 703 C CA . ASN A 1 97 ? 8.362 -7.532 7.925 1.00 93.44 97 ASN A CA 1
ATOM 704 C C . ASN A 1 97 ? 8.178 -8.904 7.264 1.00 93.44 97 ASN A C 1
ATOM 706 O O . ASN A 1 97 ? 8.992 -9.317 6.438 1.00 93.44 97 ASN A O 1
ATOM 710 N N . THR A 1 98 ? 7.087 -9.597 7.595 1.00 94.88 98 THR A N 1
ATOM 711 C CA . THR A 1 98 ? 6.760 -10.905 7.009 1.00 94.88 98 THR A CA 1
ATOM 712 C C . THR A 1 98 ? 6.538 -10.791 5.501 1.00 94.88 98 THR A C 1
ATOM 714 O O . THR A 1 98 ? 7.081 -11.587 4.734 1.00 94.88 98 THR A O 1
ATOM 717 N N . GLY A 1 99 ? 5.804 -9.766 5.060 1.00 91.56 99 GLY A N 1
ATOM 718 C CA . GLY A 1 99 ? 5.582 -9.470 3.647 1.00 91.56 99 GLY A CA 1
ATOM 719 C C . GLY A 1 99 ? 6.885 -9.185 2.900 1.00 91.56 99 GLY A C 1
ATOM 720 O O . GLY A 1 99 ? 7.107 -9.748 1.831 1.00 91.56 99 GLY A O 1
ATOM 721 N N . ALA A 1 100 ? 7.786 -8.385 3.481 1.00 91.44 100 ALA A N 1
ATOM 722 C CA . ALA A 1 100 ? 9.086 -8.087 2.879 1.00 91.44 100 ALA A CA 1
ATOM 723 C C . ALA A 1 100 ? 9.918 -9.357 2.629 1.00 91.44 100 ALA A C 1
ATOM 725 O O . ALA A 1 100 ? 10.501 -9.514 1.555 1.00 91.44 100 ALA A O 1
ATOM 726 N N . VAL A 1 101 ? 9.931 -10.293 3.584 1.00 94.81 101 VAL A N 1
ATOM 727 C CA . VAL A 1 101 ? 10.618 -11.584 3.426 1.00 94.81 101 VAL A CA 1
ATOM 728 C C . VAL A 1 101 ? 9.922 -12.456 2.377 1.00 94.81 101 VAL A C 1
ATOM 730 O O . VAL A 1 101 ? 10.594 -13.008 1.507 1.00 94.81 101 VAL A O 1
ATOM 733 N N . ALA A 1 102 ? 8.590 -12.553 2.408 1.00 92.81 102 ALA A N 1
ATOM 734 C CA . ALA A 1 102 ? 7.819 -13.356 1.458 1.00 92.81 102 ALA A CA 1
ATOM 735 C C . ALA A 1 102 ? 8.014 -12.884 0.007 1.00 92.81 102 ALA A C 1
ATOM 737 O O . ALA A 1 102 ? 8.362 -13.685 -0.863 1.00 92.81 102 ALA A O 1
ATOM 738 N N . PHE A 1 103 ? 7.872 -11.580 -0.250 1.00 91.56 103 PHE A N 1
ATOM 739 C CA . PHE A 1 103 ? 8.139 -11.017 -1.572 1.00 91.56 103 PHE A CA 1
ATOM 740 C C . PHE A 1 103 ? 9.620 -11.110 -1.926 1.00 91.56 103 PHE A C 1
ATOM 742 O O . PHE A 1 103 ? 9.929 -11.502 -3.044 1.00 91.56 103 PHE A O 1
ATOM 749 N N . GLY A 1 104 ? 10.546 -10.860 -0.997 1.00 92.31 104 GLY A N 1
ATOM 750 C CA . GLY A 1 104 ? 11.982 -11.024 -1.246 1.00 92.31 104 GLY A CA 1
ATOM 751 C C . GLY A 1 104 ? 12.355 -12.435 -1.719 1.00 92.31 104 GLY A C 1
ATOM 752 O O . GLY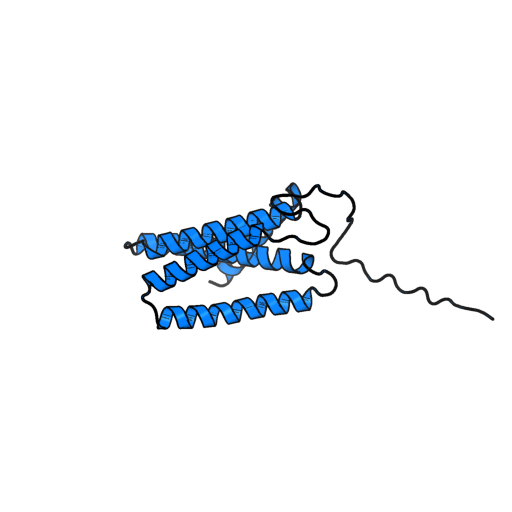 A 1 104 ? 13.151 -12.591 -2.644 1.00 92.31 104 GLY A O 1
ATOM 753 N N . MET A 1 105 ? 11.728 -13.468 -1.149 1.00 92.50 105 MET A N 1
ATOM 754 C CA . MET A 1 105 ? 11.864 -14.844 -1.636 1.00 92.50 105 MET A CA 1
ATOM 755 C C . MET A 1 105 ? 11.208 -15.041 -3.008 1.00 92.50 105 MET A C 1
ATOM 757 O O . MET A 1 105 ? 11.802 -15.688 -3.868 1.00 92.50 105 MET A O 1
ATOM 761 N N . GLY A 1 106 ? 10.031 -14.455 -3.243 1.00 89.94 106 GLY A N 1
ATOM 762 C CA . GLY A 1 106 ? 9.354 -14.480 -4.545 1.00 89.94 106 GLY A CA 1
ATOM 763 C C . GLY A 1 106 ? 10.197 -13.870 -5.669 1.00 89.94 106 GLY A C 1
ATOM 764 O O . GLY A 1 106 ? 10.410 -14.515 -6.690 1.00 89.94 106 GLY A O 1
ATOM 765 N N . PHE A 1 107 ? 10.776 -12.686 -5.450 1.00 90.94 107 PHE A N 1
ATOM 766 C CA . PHE A 1 107 ? 11.691 -12.016 -6.388 1.00 90.94 107 PHE A CA 1
ATOM 767 C C . PHE A 1 107 ? 12.968 -12.811 -6.672 1.00 90.94 107 PHE A C 1
ATOM 769 O O . PHE A 1 107 ? 13.627 -12.576 -7.679 1.00 90.94 107 PHE A O 1
ATOM 776 N N . ARG A 1 108 ? 13.342 -13.736 -5.782 1.00 91.62 108 ARG A N 1
ATOM 777 C CA . ARG A 1 108 ? 14.503 -14.610 -5.967 1.00 91.62 108 ARG A CA 1
ATOM 778 C C . ARG A 1 108 ? 14.190 -15.851 -6.811 1.00 91.62 108 ARG A C 1
ATOM 780 O O . ARG A 1 108 ? 15.123 -16.432 -7.354 1.00 91.62 108 ARG A O 1
ATOM 787 N N . GLN A 1 109 ? 12.929 -16.275 -6.883 1.00 88.94 109 GLN A N 1
ATOM 788 C CA . GLN A 1 109 ? 12.505 -17.493 -7.592 1.00 88.94 109 GLN A CA 1
ATOM 789 C C . GLN A 1 109 ? 11.768 -17.207 -8.908 1.00 88.94 109 GLN A C 1
ATOM 791 O O . GLN A 1 109 ? 11.694 -18.087 -9.759 1.00 88.94 109 GLN A O 1
ATOM 796 N N . LEU A 1 110 ? 11.210 -16.006 -9.067 1.00 90.00 110 LEU A N 1
ATOM 797 C CA . LEU A 1 110 ? 10.448 -15.585 -10.241 1.00 90.00 110 LEU A CA 1
ATOM 798 C C . LEU A 1 110 ? 11.258 -14.623 -11.110 1.00 90.00 110 LEU A C 1
ATOM 800 O O . LEU A 1 110 ? 12.108 -13.884 -10.612 1.00 90.00 110 LEU A O 1
ATOM 804 N N . ASP A 1 111 ? 10.925 -14.574 -12.399 1.00 91.06 111 ASP A N 1
ATOM 805 C CA . ASP A 1 111 ? 11.398 -13.507 -13.273 1.00 91.06 111 ASP A CA 1
ATOM 806 C C . ASP A 1 111 ? 10.927 -12.143 -12.760 1.00 91.06 111 ASP A C 1
ATOM 808 O O . ASP A 1 111 ? 9.812 -11.996 -12.258 1.00 91.06 111 ASP A O 1
ATOM 812 N N . TYR A 1 112 ? 11.762 -11.112 -12.921 1.00 87.31 112 TYR A N 1
ATOM 813 C CA . TYR A 1 112 ? 11.485 -9.774 -12.389 1.00 87.31 112 TYR A CA 1
ATOM 814 C C . TYR A 1 112 ? 10.111 -9.242 -12.808 1.00 87.31 112 TYR A C 1
ATOM 816 O O . TYR A 1 112 ? 9.379 -8.702 -11.980 1.00 87.31 112 TYR A O 1
ATOM 824 N N . LYS A 1 113 ? 9.737 -9.420 -14.080 1.00 87.81 113 LYS A N 1
ATOM 825 C CA . LYS A 1 113 ? 8.443 -8.968 -14.602 1.00 87.81 113 LYS A CA 1
ATOM 826 C C . LYS A 1 113 ? 7.274 -9.665 -13.901 1.00 87.81 113 LYS A C 1
ATOM 828 O O . LYS A 1 113 ? 6.309 -8.999 -13.521 1.00 87.81 113 LYS A O 1
ATOM 833 N N . ASP A 1 114 ? 7.378 -10.971 -13.691 1.00 89.31 114 ASP A N 1
ATOM 834 C CA . ASP A 1 114 ? 6.340 -11.765 -13.036 1.00 89.31 114 ASP A CA 1
ATOM 835 C C . ASP A 1 114 ? 6.278 -11.448 -11.541 1.00 89.31 114 ASP A C 1
ATOM 837 O O . ASP A 1 114 ? 5.193 -11.262 -10.998 1.00 89.31 114 ASP A O 1
ATOM 841 N N . ALA A 1 115 ? 7.428 -11.263 -10.890 1.00 90.94 115 ALA A N 1
ATOM 842 C CA . ALA A 1 115 ? 7.511 -10.854 -9.493 1.00 90.94 115 ALA A CA 1
ATOM 843 C C . ALA A 1 115 ? 6.852 -9.483 -9.247 1.00 90.94 115 ALA A C 1
ATOM 845 O O . ALA A 1 115 ? 6.029 -9.347 -8.337 1.00 90.94 115 ALA A O 1
ATOM 846 N N . PHE A 1 116 ? 7.142 -8.480 -10.087 1.00 90.75 116 PHE A N 1
ATOM 847 C CA . PHE A 1 116 ? 6.474 -7.174 -10.016 1.00 90.75 116 PHE A CA 1
ATOM 848 C C . PHE A 1 116 ? 4.980 -7.270 -10.348 1.00 90.75 116 PHE A C 1
ATOM 850 O O . PHE A 1 116 ? 4.176 -6.581 -9.725 1.00 90.75 116 PHE A O 1
ATOM 857 N N . THR A 1 117 ? 4.583 -8.148 -11.272 1.00 92.19 117 THR A N 1
ATOM 858 C CA . THR A 1 117 ? 3.166 -8.364 -11.603 1.00 92.19 117 THR A CA 1
ATOM 859 C C . THR A 1 117 ? 2.407 -8.981 -10.428 1.00 92.19 117 THR A C 1
ATOM 861 O O . THR A 1 117 ? 1.361 -8.465 -10.039 1.00 92.19 117 THR A O 1
ATOM 864 N N . VAL A 1 118 ? 2.953 -10.026 -9.799 1.00 92.81 118 VAL A N 1
ATOM 865 C CA . VAL A 1 118 ? 2.376 -10.658 -8.602 1.00 92.81 118 VAL A CA 1
ATOM 866 C C . VAL A 1 118 ? 2.276 -9.654 -7.453 1.00 92.81 118 VAL A C 1
ATOM 868 O O . VAL A 1 118 ? 1.230 -9.568 -6.809 1.00 92.81 118 VAL A O 1
ATOM 871 N N . MET A 1 119 ? 3.317 -8.845 -7.232 1.00 92.94 119 MET A N 1
ATOM 872 C CA . MET A 1 119 ? 3.291 -7.758 -6.250 1.00 92.94 119 MET A CA 1
ATOM 873 C C . MET A 1 119 ? 2.165 -6.758 -6.553 1.00 92.94 119 MET A C 1
ATOM 875 O O . MET A 1 119 ? 1.329 -6.511 -5.687 1.00 92.94 119 MET A O 1
ATOM 879 N N . GLY A 1 120 ? 2.072 -6.245 -7.782 1.00 92.19 120 GLY A N 1
ATOM 880 C CA . GLY A 1 120 ? 1.024 -5.300 -8.180 1.00 92.19 120 GLY A CA 1
ATOM 881 C C . GLY A 1 120 ? -0.387 -5.863 -8.008 1.00 92.19 120 GLY A C 1
ATOM 882 O O . GLY A 1 120 ? -1.248 -5.214 -7.415 1.00 92.19 120 GLY A O 1
ATOM 883 N N . CYS A 1 121 ? -0.619 -7.104 -8.442 1.00 92.69 121 CYS A N 1
ATOM 884 C CA . CYS A 1 121 ? -1.899 -7.788 -8.258 1.00 92.69 121 CYS A CA 1
ATOM 885 C C . CYS A 1 121 ? -2.248 -7.984 -6.775 1.00 92.69 121 CYS A C 1
ATOM 887 O O . CYS A 1 121 ? -3.399 -7.788 -6.393 1.00 92.69 121 CYS A O 1
ATOM 889 N N . SER A 1 122 ? -1.273 -8.327 -5.927 1.00 93.56 122 SER A N 1
ATOM 890 C CA . SER A 1 122 ? -1.493 -8.501 -4.484 1.00 93.56 122 SER A CA 1
ATOM 891 C C . SER A 1 122 ? -1.860 -7.192 -3.773 1.00 93.56 122 SER A C 1
ATOM 893 O O . SER A 1 122 ? -2.724 -7.182 -2.892 1.00 93.56 122 SER A O 1
ATOM 895 N N . ILE A 1 123 ? -1.268 -6.074 -4.202 1.00 93.69 123 ILE A N 1
ATOM 896 C CA . ILE A 1 123 ? -1.569 -4.737 -3.689 1.00 93.69 123 ILE A CA 1
ATOM 897 C C . ILE A 1 123 ? -2.976 -4.308 -4.118 1.00 93.69 123 ILE A C 1
ATOM 899 O O . ILE A 1 123 ? -3.751 -3.830 -3.294 1.00 93.69 123 ILE A O 1
ATOM 903 N N . ILE A 1 124 ? -3.350 -4.529 -5.383 1.00 92.00 124 ILE A N 1
ATOM 904 C CA . ILE A 1 124 ? -4.711 -4.249 -5.869 1.00 92.00 124 ILE A CA 1
ATOM 905 C C . ILE A 1 124 ? -5.736 -5.140 -5.155 1.00 92.00 124 ILE A C 1
ATOM 907 O O . ILE A 1 124 ? -6.803 -4.672 -4.772 1.00 92.00 124 ILE A O 1
ATOM 911 N N . GLY A 1 125 ? -5.413 -6.411 -4.911 1.00 90.81 125 GLY A N 1
ATOM 912 C CA . GLY A 1 125 ? -6.244 -7.286 -4.084 1.00 90.81 125 GLY A CA 1
ATOM 913 C C . GLY A 1 125 ? -6.437 -6.716 -2.677 1.00 90.81 125 GLY A C 1
ATOM 914 O O . GLY A 1 125 ? -7.563 -6.634 -2.190 1.00 90.81 125 GLY A O 1
ATOM 915 N N . SER A 1 126 ? -5.353 -6.239 -2.061 1.00 90.00 126 SER A N 1
ATOM 916 C CA . SER A 1 126 ? -5.393 -5.562 -0.760 1.00 90.00 126 SER A CA 1
ATOM 917 C C . SER A 1 126 ? -6.227 -4.278 -0.796 1.00 90.00 126 SER A C 1
ATOM 919 O O . SER A 1 126 ? -6.997 -4.045 0.128 1.00 90.00 126 SER A O 1
ATOM 921 N N . SER A 1 127 ? -6.159 -3.481 -1.868 1.00 88.69 127 SER A N 1
ATOM 922 C CA . SER A 1 127 ? -6.963 -2.258 -2.005 1.00 88.69 127 SER A CA 1
ATOM 923 C C . SER A 1 127 ? -8.460 -2.567 -2.048 1.00 88.69 127 SER A C 1
ATOM 925 O O . SER A 1 127 ? -9.240 -1.917 -1.357 1.00 88.69 127 SER A O 1
ATOM 927 N N . VAL A 1 128 ? -8.866 -3.614 -2.771 1.00 86.19 128 VAL A N 1
ATOM 928 C CA . VAL A 1 128 ? -10.262 -4.072 -2.812 1.00 86.19 128 VAL A CA 1
ATOM 929 C C . VAL A 1 128 ? -10.709 -4.596 -1.447 1.00 86.19 128 VAL A C 1
ATOM 931 O O . VAL A 1 128 ? -11.814 -4.285 -1.003 1.00 86.19 128 VAL A O 1
ATOM 934 N N . LEU A 1 129 ? -9.853 -5.344 -0.745 1.00 85.00 129 LEU A N 1
ATOM 935 C CA . LEU A 1 129 ? -10.134 -5.795 0.620 1.00 85.00 129 LEU A CA 1
ATOM 936 C C . LEU A 1 129 ? -10.272 -4.617 1.593 1.00 85.00 129 LEU A C 1
ATOM 938 O O . LEU A 1 129 ? -11.143 -4.657 2.461 1.00 85.00 129 LEU A O 1
ATOM 942 N N . SER A 1 130 ? -9.499 -3.544 1.413 1.00 81.50 130 SER A N 1
ATOM 943 C CA . SER A 1 130 ? -9.608 -2.327 2.222 1.00 81.50 130 SER A CA 1
ATOM 944 C C . SER A 1 130 ? -10.975 -1.646 2.097 1.00 81.50 130 SER A C 1
ATOM 946 O O . SER A 1 130 ? -11.467 -1.089 3.077 1.00 81.50 130 SER A O 1
ATOM 948 N N . ILE A 1 131 ? -11.653 -1.767 0.948 1.00 74.50 131 ILE A N 1
ATOM 949 C CA . ILE A 1 131 ? -13.035 -1.284 0.762 1.00 74.50 131 ILE A CA 1
ATOM 950 C C . ILE A 1 131 ? -14.022 -2.070 1.644 1.00 74.50 131 ILE A C 1
ATOM 952 O O . ILE A 1 131 ? -15.024 -1.525 2.113 1.00 74.50 131 ILE A O 1
ATOM 956 N N . LEU A 1 132 ? -13.738 -3.351 1.897 1.00 72.75 132 LEU A N 1
ATOM 957 C CA . LEU A 1 132 ? -14.577 -4.231 2.713 1.00 72.75 132 LEU A 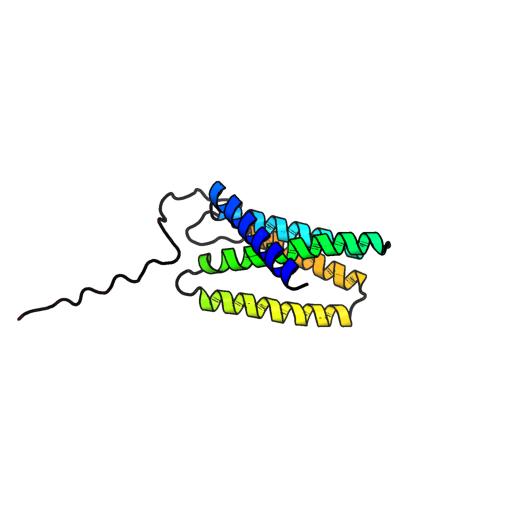CA 1
ATOM 958 C C . LEU A 1 132 ? -14.357 -4.051 4.221 1.00 72.75 132 LEU A C 1
ATOM 960 O O . LEU A 1 132 ? -15.133 -4.597 5.010 1.00 72.75 132 LEU A O 1
ATOM 964 N N . ILE A 1 133 ? -13.343 -3.284 4.638 1.00 72.00 133 ILE A N 1
ATOM 965 C CA . ILE A 1 133 ? -13.076 -3.021 6.053 1.00 72.00 133 ILE A CA 1
ATOM 966 C C . ILE A 1 133 ? -14.261 -2.267 6.663 1.00 72.00 133 ILE A C 1
ATOM 968 O O . ILE A 1 133 ? -14.613 -1.155 6.264 1.00 72.00 133 ILE A O 1
ATOM 972 N N . ARG A 1 134 ? -14.870 -2.883 7.679 1.00 62.56 134 ARG A N 1
ATOM 973 C CA . ARG A 1 134 ? -15.904 -2.276 8.520 1.00 62.56 134 ARG A CA 1
ATOM 974 C C . ARG A 1 134 ? -15.363 -2.135 9.932 1.00 62.56 134 ARG A C 1
ATOM 976 O O . ARG A 1 134 ? -15.094 -3.137 10.590 1.00 62.56 134 ARG A O 1
ATOM 983 N N . ILE A 1 135 ? -15.222 -0.900 10.396 1.00 62.00 135 ILE A N 1
ATOM 984 C CA . ILE A 1 135 ? -14.820 -0.621 11.775 1.00 62.00 135 ILE A CA 1
ATOM 985 C C . ILE A 1 135 ? -16.093 -0.499 12.620 1.00 62.00 135 ILE A C 1
ATOM 987 O O . ILE A 1 135 ? -16.989 0.273 12.285 1.00 62.00 135 ILE A O 1
ATOM 991 N N . LYS A 1 136 ? -16.208 -1.288 13.697 1.00 45.47 136 LYS A N 1
ATOM 992 C CA . LYS A 1 136 ? -17.358 -1.218 14.618 1.00 45.47 136 LYS A CA 1
ATOM 993 C C . LYS A 1 136 ? -17.480 0.204 15.183 1.00 45.47 136 LYS A C 1
ATOM 995 O O . LYS A 1 136 ? -16.511 0.742 15.704 1.00 45.47 136 LYS A O 1
ATOM 1000 N N . GLY A 1 137 ? -18.671 0.795 15.079 1.00 50.06 137 GLY A N 1
ATOM 1001 C CA . GLY A 1 137 ? -18.965 2.144 15.578 1.00 50.06 137 GLY A CA 1
ATOM 1002 C C . GLY A 1 137 ? -18.701 3.288 14.592 1.00 50.06 137 GLY A C 1
ATOM 1003 O O . GLY A 1 137 ? -18.926 4.433 14.956 1.00 50.06 137 GLY A O 1
ATOM 1004 N N . HIS A 1 138 ? -18.235 3.019 13.366 1.00 51.94 138 HIS A N 1
ATOM 1005 C CA . HIS A 1 138 ? -18.153 4.010 12.285 1.00 51.94 138 HIS A CA 1
ATOM 1006 C C . HIS A 1 138 ? -18.683 3.408 10.980 1.00 51.94 138 HIS A C 1
ATOM 1008 O O . HIS A 1 138 ? -18.586 2.205 10.739 1.00 51.94 138 HIS A O 1
ATOM 1014 N N . SER A 1 139 ? -19.253 4.242 10.115 1.00 46.47 139 SER A N 1
ATOM 1015 C CA . SER A 1 139 ? -19.807 3.772 8.849 1.00 46.47 139 SER A CA 1
ATOM 1016 C C . SER A 1 139 ? -18.753 3.203 7.900 1.00 46.47 139 SER A C 1
ATOM 1018 O O . SER A 1 1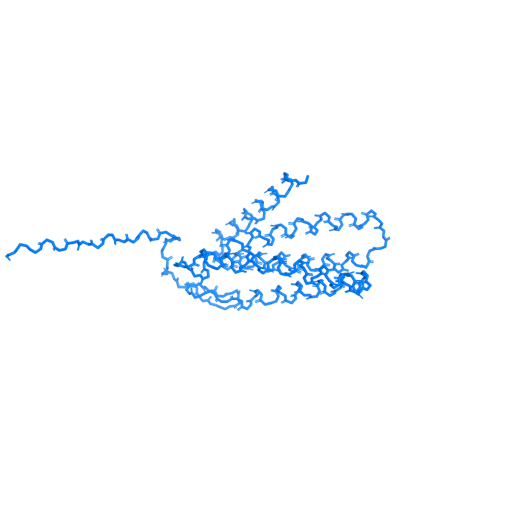39 ? -17.692 3.796 7.708 1.00 46.47 139 SER A O 1
ATOM 1020 N N . GLY A 1 140 ? -19.078 2.078 7.255 1.00 52.28 140 GLY A N 1
ATOM 1021 C CA . GLY A 1 140 ? -18.253 1.491 6.199 1.00 52.28 140 GLY A CA 1
ATOM 1022 C C . GLY A 1 140 ? -18.168 2.379 4.952 1.00 52.28 140 GLY A C 1
ATOM 1023 O O . GLY A 1 140 ? -18.996 3.267 4.746 1.00 52.28 140 GLY A O 1
ATOM 1024 N N . LEU A 1 141 ? -17.171 2.112 4.100 1.00 54.72 141 LEU A N 1
ATOM 1025 C CA . LEU A 1 141 ? -16.848 2.915 2.911 1.00 54.72 141 LEU A CA 1
ATOM 1026 C C . LEU A 1 141 ? -17.978 2.961 1.861 1.00 54.72 141 LEU A C 1
ATOM 1028 O O . LEU A 1 141 ? -18.143 3.973 1.189 1.00 54.72 141 LEU A O 1
ATOM 1032 N N . ILE A 1 142 ? -18.761 1.882 1.732 1.00 51.75 142 ILE A N 1
ATOM 1033 C CA . ILE A 1 142 ? -19.826 1.738 0.715 1.00 51.75 142 ILE A CA 1
ATOM 1034 C C . ILE A 1 142 ? -21.239 1.785 1.322 1.00 51.75 142 ILE A C 1
ATOM 1036 O O . ILE A 1 142 ? -22.217 2.007 0.612 1.00 51.75 142 ILE A O 1
ATOM 1040 N N . TRP A 1 143 ? -21.371 1.533 2.628 1.00 41.84 143 TRP A N 1
ATOM 1041 C CA . TRP A 1 143 ? -22.671 1.506 3.294 1.00 41.84 143 TRP A CA 1
ATOM 1042 C C . TRP A 1 143 ? -22.536 1.745 4.798 1.00 41.84 143 TRP A C 1
ATOM 1044 O O . TRP A 1 143 ? -21.802 1.039 5.495 1.00 41.84 143 TRP A O 1
ATOM 1054 N N . GLY A 1 144 ? -23.280 2.730 5.282 1.00 41.09 144 GLY A N 1
ATOM 1055 C CA . GLY A 1 144 ? -23.470 3.050 6.690 1.00 41.09 144 GLY A CA 1
ATOM 1056 C C . GLY A 1 144 ? -23.983 4.480 6.797 1.00 41.09 144 GLY A C 1
ATOM 1057 O O . GLY A 1 144 ? -23.495 5.335 6.067 1.00 41.09 144 GLY A O 1
ATOM 1058 N N . GLN A 1 145 ? -24.969 4.740 7.651 1.00 42.28 145 GLN A N 1
ATOM 1059 C CA . GLN A 1 145 ? -25.318 6.094 8.088 1.00 42.28 145 GLN A CA 1
ATOM 1060 C C . GLN A 1 145 ? -24.409 6.476 9.257 1.00 42.28 145 GLN A C 1
ATOM 1062 O O . GLN A 1 145 ? -24.074 5.631 10.087 1.00 42.28 145 GLN A O 1
ATOM 1067 N N . ASP A 1 146 ? -23.963 7.732 9.295 1.00 48.50 146 ASP A N 1
ATOM 1068 C CA . ASP A 1 146 ? -23.230 8.239 10.452 1.00 48.50 146 ASP A CA 1
ATOM 1069 C C . ASP A 1 146 ? -24.203 8.320 11.625 1.00 48.50 146 ASP A C 1
ATOM 1071 O O . ASP A 1 146 ? -25.030 9.228 11.683 1.00 48.50 146 ASP A O 1
ATOM 1075 N N . ASP A 1 147 ? -24.124 7.367 12.551 1.00 39.47 147 ASP A N 1
ATOM 1076 C CA . ASP A 1 147 ? -24.729 7.565 13.858 1.00 39.47 147 ASP A CA 1
ATOM 1077 C C . ASP A 1 147 ? -23.948 8.683 14.549 1.00 39.47 147 ASP A C 1
ATOM 1079 O O . ASP A 1 147 ? -22.757 8.562 14.845 1.00 39.47 147 ASP A O 1
ATOM 1083 N N . ALA A 1 148 ? -24.633 9.803 14.769 1.00 41.06 148 ALA A N 1
ATOM 1084 C CA . ALA A 1 148 ? -24.126 11.046 15.344 1.00 41.06 148 ALA A CA 1
ATOM 1085 C C . ALA A 1 148 ? -23.745 10.938 16.839 1.00 41.06 148 ALA A C 1
ATOM 1087 O O . ALA A 1 148 ? -23.857 11.909 17.584 1.00 41.06 148 ALA A O 1
ATOM 1088 N N . ALA A 1 149 ? -23.307 9.769 17.304 1.00 40.06 149 ALA A N 1
ATOM 1089 C CA . ALA A 1 149 ? -23.136 9.474 18.718 1.00 40.06 149 ALA A CA 1
ATOM 1090 C C . ALA A 1 149 ? -21.862 8.672 19.015 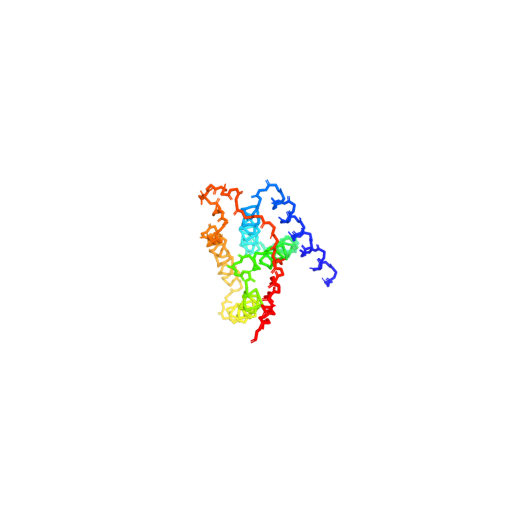1.00 40.06 149 ALA A C 1
ATOM 1092 O O . ALA A 1 149 ? -21.926 7.643 19.672 1.00 40.06 149 ALA A O 1
ATOM 1093 N N . VAL A 1 150 ? -20.686 9.150 18.597 1.00 43.09 150 VAL A N 1
ATOM 1094 C CA . VAL A 1 150 ? -19.446 8.829 19.327 1.00 43.09 150 VAL A CA 1
ATOM 1095 C C . VAL A 1 150 ? -18.605 10.093 19.433 1.00 43.09 150 VAL A C 1
ATOM 1097 O O . VAL A 1 150 ? -17.798 10.433 18.567 1.00 43.09 150 VAL A O 1
ATOM 1100 N N . GLY A 1 151 ? -18.864 10.839 20.505 1.00 39.62 151 GLY A N 1
ATOM 1101 C CA . GLY A 1 151 ? -18.030 11.951 20.916 1.00 39.62 151 GLY A CA 1
ATOM 1102 C C . GLY A 1 151 ? -16.623 11.482 21.290 1.00 39.62 151 GLY A C 1
ATOM 1103 O O . GLY A 1 151 ? -16.448 10.438 21.903 1.00 39.62 151 GLY A O 1
ATOM 1104 N N . LYS A 1 152 ? -15.650 12.326 20.938 1.00 40.91 152 LYS A N 1
ATOM 1105 C CA . LYS A 1 152 ? -14.331 12.489 21.566 1.00 40.91 152 LYS A CA 1
ATOM 1106 C C . LYS A 1 152 ? -13.467 11.230 21.749 1.00 40.91 152 LYS A C 1
ATOM 1108 O O . LYS A 1 152 ? -13.539 10.554 22.760 1.00 40.91 152 LYS A O 1
ATOM 1113 N N . GLY A 1 153 ? -12.472 11.134 20.866 1.00 40.28 153 GLY A N 1
ATOM 1114 C CA . GLY A 1 153 ? -11.075 10.952 21.274 1.00 40.28 153 GLY A CA 1
ATOM 1115 C C . GLY A 1 153 ? -10.643 9.532 21.640 1.00 40.28 153 GLY A C 1
ATOM 1116 O O . GLY A 1 153 ? -11.206 8.880 22.504 1.00 40.28 153 GLY A O 1
ATOM 1117 N N . ALA A 1 154 ? -9.530 9.096 21.052 1.00 45.31 154 ALA A N 1
ATOM 1118 C CA . ALA A 1 154 ? -8.828 7.850 21.374 1.00 45.31 154 ALA A CA 1
ATOM 1119 C C . ALA A 1 154 ? -8.188 7.820 22.790 1.00 45.31 154 ALA A C 1
ATOM 1121 O O . ALA A 1 154 ? -7.259 7.058 23.030 1.00 45.31 154 ALA A O 1
ATOM 1122 N N . LEU A 1 155 ? -8.653 8.665 23.713 1.00 45.47 155 LEU A N 1
ATOM 1123 C CA . LEU A 1 155 ? -8.147 8.844 25.073 1.00 45.47 155 LEU A CA 1
ATOM 1124 C C . LEU A 1 155 ? -9.320 9.209 25.996 1.00 45.47 155 LEU A C 1
ATOM 1126 O O . LEU A 1 155 ? -9.391 10.321 26.516 1.00 45.47 155 LEU A O 1
ATOM 1130 N N . SER A 1 156 ? -10.270 8.296 26.193 1.00 41.81 156 SER A N 1
ATOM 1131 C CA . SER A 1 156 ? -11.057 8.336 27.425 1.00 41.81 156 SER A CA 1
ATOM 1132 C C . SER A 1 156 ? -10.130 7.859 28.539 1.00 41.81 156 SER A C 1
ATOM 1134 O O . SER A 1 156 ? -9.841 6.666 28.647 1.00 41.81 156 SER A O 1
ATOM 1136 N N . VAL A 1 157 ? -9.586 8.816 29.292 1.00 50.88 157 VAL A N 1
ATOM 1137 C CA . VAL A 1 157 ? -8.934 8.561 30.581 1.00 50.88 157 VAL A CA 1
ATOM 1138 C C . VAL A 1 157 ? -9.885 7.660 31.378 1.00 50.88 157 VAL A C 1
ATOM 1140 O O . VAL A 1 157 ? -11.064 8.008 31.452 1.00 50.88 157 VAL A O 1
ATOM 1143 N N . PRO A 1 158 ? -9.444 6.495 31.890 1.00 53.84 158 PRO A N 1
ATOM 1144 C CA . PRO A 1 158 ? -10.255 5.720 32.817 1.00 53.84 158 PRO A CA 1
ATOM 1145 C C . PRO A 1 158 ? -10.668 6.657 33.946 1.00 53.84 158 PRO A C 1
ATOM 1147 O O . PRO A 1 158 ? -9.800 7.262 34.579 1.00 53.84 158 PRO A O 1
ATOM 1150 N N . GLU A 1 159 ? -11.971 6.852 34.125 1.00 57.75 159 GLU A N 1
ATOM 1151 C CA . GLU A 1 159 ? -12.476 7.606 35.265 1.00 57.75 159 GLU A CA 1
ATOM 1152 C C . GLU A 1 159 ? -11.937 6.898 36.517 1.00 57.75 159 GLU A C 1
ATOM 1154 O O . GLU A 1 159 ? -12.057 5.670 36.591 1.00 57.75 159 GLU A O 1
ATOM 1159 N N . PRO A 1 160 ? -11.234 7.597 37.427 1.00 55.53 160 PRO A N 1
ATOM 1160 C CA . PRO A 1 160 ? -10.797 6.968 38.661 1.00 55.53 160 PRO A CA 1
ATOM 1161 C C . PRO A 1 160 ? -12.046 6.443 39.367 1.00 55.53 160 PRO A C 1
ATOM 1163 O O . PRO A 1 160 ? -12.997 7.197 39.561 1.00 55.53 160 PRO A O 1
ATOM 1166 N N . GLU A 1 161 ? -12.058 5.146 39.678 1.00 53.19 161 GLU A N 1
ATOM 1167 C CA . GLU A 1 161 ? -13.072 4.557 40.548 1.00 53.19 161 GLU A CA 1
ATOM 1168 C C . GLU A 1 161 ? -13.084 5.396 41.831 1.00 53.19 161 GLU A C 1
ATOM 1170 O O . GLU A 1 161 ? -12.060 5.504 42.509 1.00 53.19 161 GLU A O 1
ATOM 1175 N N . GLU A 1 162 ? -14.202 6.074 42.105 1.00 45.31 162 GLU A N 1
ATOM 1176 C CA . GLU A 1 162 ? -14.421 6.704 43.401 1.00 45.31 162 GLU A CA 1
ATOM 1177 C C . GLU A 1 162 ? -14.345 5.581 44.440 1.00 45.31 162 GLU A C 1
ATOM 1179 O O . GLU A 1 162 ? -15.213 4.710 44.494 1.00 45.31 162 GLU A O 1
ATOM 1184 N N . GLU A 1 163 ? -13.258 5.559 45.215 1.00 46.91 163 GLU A N 1
ATOM 1185 C CA . GLU A 1 163 ? -13.197 4.803 46.459 1.00 46.91 163 GLU A CA 1
ATOM 1186 C C . GLU A 1 163 ? -14.366 5.292 47.320 1.00 46.91 163 GLU A C 1
ATOM 1188 O O . GLU A 1 163 ? -14.358 6.421 47.815 1.00 46.91 163 GLU A O 1
ATOM 1193 N N . GLU A 1 164 ? -15.402 4.460 47.460 1.00 42.91 164 GLU A N 1
ATOM 1194 C CA . GLU A 1 164 ? -16.427 4.652 48.477 1.00 42.91 164 GLU A CA 1
ATOM 1195 C C . GLU A 1 164 ? -15.730 4.620 49.847 1.00 42.91 164 GLU A C 1
ATOM 1197 O O . GLU A 1 164 ? -15.413 3.562 50.394 1.00 42.91 164 GLU A O 1
ATOM 1202 N N . GLU A 1 165 ? -15.465 5.806 50.399 1.00 47.94 165 GLU A N 1
ATOM 1203 C CA . GLU A 1 165 ? -15.241 6.007 51.827 1.00 47.94 165 GLU A CA 1
ATOM 1204 C C . GLU A 1 165 ? -16.521 5.601 52.577 1.00 47.94 165 GLU A C 1
ATOM 1206 O O . GLU A 1 165 ? -17.370 6.431 52.908 1.00 47.94 165 GLU A O 1
ATOM 1211 N N . GLU A 1 166 ? -16.681 4.308 52.860 1.00 36.69 166 GLU A N 1
ATOM 1212 C CA . GLU A 1 166 ? -17.699 3.837 53.793 1.00 36.69 166 GLU A CA 1
ATOM 1213 C C . GLU A 1 166 ? -17.184 4.010 55.232 1.00 36.69 166 GLU A C 1
ATOM 1215 O O . GLU A 1 166 ? -16.491 3.168 55.802 1.00 36.69 166 GLU A O 1
ATOM 1220 N N . TYR A 1 167 ? -17.526 5.157 55.823 1.00 45.25 167 TYR A N 1
ATOM 1221 C CA . TYR A 1 167 ? -17.608 5.315 57.273 1.00 45.25 167 TYR A CA 1
ATOM 1222 C C . TYR A 1 167 ? -18.781 4.473 57.801 1.00 45.25 167 TYR A C 1
ATOM 1224 O O . TYR A 1 167 ? -19.936 4.862 57.622 1.00 45.25 167 TYR A O 1
ATOM 1232 N N . ASN A 1 168 ? -18.480 3.368 58.491 1.00 42.12 168 ASN A N 1
ATOM 1233 C CA . ASN A 1 168 ? -19.163 2.911 59.716 1.00 42.12 168 ASN A CA 1
ATOM 1234 C C . ASN A 1 168 ? -18.369 1.808 60.427 1.00 42.12 168 ASN A C 1
ATOM 1236 O O . ASN A 1 168 ? -18.196 0.717 59.843 1.00 42.12 168 ASN A O 1
#

Secondary structure (DSSP, 8-state):
-HHHHHHHHHHHHHHHHHHHHHHTHHHHHHHHHHHHHHHHHHHHHHHT---HHHHHHHHHHHHHHHHHHHHHHHHHHHHH-GGGHHHHHHHHHHHHHHHHHHHHHHHHHS-HHHHHHHHHHHHHHHHHHHHT---TTS--SSS----S---S-S--PPPP--------